Protein AF-A0ABD7CLE0-F1 (afdb_monomer_lite)

Sequence (128 aa):
MKNIELIELYDKIIYTAIETILAYSIIIALIHPISLELAIILILPMLYLGIKKIGNLKSKSTIIKILSVIYGIVSGYILIVCIISGFLENATINVAYKNISINSLLILSFLLLSIFVYKRNQYEKIDL

Structure (mmCIF, N/CA/C/O backbone):
data_AF-A0ABD7CLE0-F1
#
_entry.id   AF-A0ABD7CLE0-F1
#
loop_
_atom_site.group_PDB
_atom_site.id
_atom_site.type_symbol
_atom_site.label_atom_id
_atom_site.label_alt_id
_atom_site.label_comp_id
_atom_site.label_asym_id
_atom_site.label_entity_id
_atom_site.label_seq_id
_atom_site.pdbx_PDB_ins_code
_atom_site.Cartn_x
_atom_site.Cartn_y
_atom_site.Cartn_z
_atom_site.occupancy
_atom_site.B_iso_or_equiv
_atom_site.auth_seq_id
_atom_site.auth_comp_id
_atom_site.auth_asym_id
_atom_site.auth_atom_id
_atom_site.pdbx_PDB_model_num
ATOM 1 N N . MET A 1 1 ? -23.185 12.968 14.400 1.00 57.09 1 MET A N 1
ATOM 2 C CA . MET A 1 1 ? -23.501 12.572 13.006 1.00 57.09 1 MET A CA 1
ATOM 3 C C . MET A 1 1 ? -22.323 12.773 12.055 1.00 57.09 1 MET A C 1
ATOM 5 O O . MET A 1 1 ? -21.889 11.787 11.488 1.00 57.09 1 MET A O 1
ATOM 9 N N . LYS A 1 2 ? -21.716 13.968 11.957 1.00 65.25 2 LYS A N 1
ATOM 10 C CA . LYS A 1 2 ? -20.618 14.253 11.001 1.00 65.25 2 LYS A CA 1
ATOM 11 C C . LYS A 1 2 ? -19.366 13.348 11.106 1.00 65.25 2 LYS A C 1
ATOM 13 O O . LYS A 1 2 ? -18.763 13.041 10.086 1.00 65.25 2 LYS A O 1
ATOM 18 N N . ASN A 1 3 ? -18.982 12.907 12.312 1.00 72.19 3 ASN A N 1
ATOM 19 C CA . ASN A 1 3 ? -17.814 12.026 12.509 1.00 72.19 3 ASN A CA 1
ATOM 20 C C . ASN A 1 3 ? -18.036 10.597 11.991 1.00 72.19 3 ASN A C 1
ATOM 22 O O . ASN A 1 3 ? -17.111 10.001 11.450 1.00 72.19 3 ASN A O 1
ATOM 26 N N . ILE A 1 4 ? -19.258 10.070 12.108 1.00 78.38 4 ILE A N 1
ATOM 27 C CA . ILE A 1 4 ? -19.589 8.699 11.692 1.00 78.38 4 ILE A CA 1
ATOM 28 C C . ILE A 1 4 ? -19.518 8.590 10.164 1.00 78.38 4 ILE A C 1
ATOM 30 O O . ILE A 1 4 ? -18.829 7.718 9.645 1.00 78.38 4 ILE A O 1
ATOM 34 N N . GLU A 1 5 ? -20.114 9.549 9.450 1.00 84.62 5 GLU A N 1
ATOM 35 C CA . GLU A 1 5 ? -20.054 9.632 7.982 1.00 84.62 5 GLU A CA 1
ATOM 36 C C . GLU A 1 5 ? -18.606 9.743 7.462 1.00 84.62 5 GLU A C 1
ATOM 38 O O . GLU A 1 5 ? -18.250 9.157 6.440 1.00 84.62 5 GLU A O 1
ATOM 43 N N . LEU A 1 6 ? -17.737 10.463 8.184 1.00 86.50 6 LEU A N 1
ATOM 44 C CA . LEU A 1 6 ? -16.310 10.574 7.862 1.00 86.50 6 LEU A CA 1
ATOM 45 C C . LEU A 1 6 ? -15.556 9.257 8.079 1.00 86.50 6 LEU A C 1
ATOM 47 O O . LEU A 1 6 ? -14.720 8.893 7.252 1.00 86.50 6 LEU A O 1
ATOM 51 N N . ILE A 1 7 ? -15.839 8.540 9.169 1.00 87.38 7 ILE A N 1
ATOM 52 C CA . ILE A 1 7 ? -15.229 7.233 9.449 1.00 87.38 7 ILE A CA 1
ATOM 53 C C . ILE A 1 7 ? -15.633 6.221 8.374 1.00 87.38 7 ILE A C 1
ATOM 55 O O . ILE A 1 7 ? -14.762 5.524 7.854 1.00 87.38 7 ILE A O 1
ATOM 59 N N . GLU A 1 8 ? -16.911 6.181 7.998 1.00 90.00 8 GLU A N 1
ATOM 60 C CA . GLU A 1 8 ? -17.415 5.312 6.928 1.00 90.00 8 GLU A CA 1
ATOM 61 C C . GLU A 1 8 ? -16.772 5.635 5.577 1.00 90.00 8 GLU A C 1
ATOM 63 O O . GLU A 1 8 ? -16.342 4.729 4.857 1.00 90.00 8 GLU A O 1
ATOM 68 N N . LEU A 1 9 ? -16.635 6.924 5.248 1.00 93.06 9 LEU A N 1
ATOM 69 C CA . LEU A 1 9 ? -15.945 7.359 4.036 1.00 93.06 9 LEU A CA 1
ATOM 70 C C . LEU A 1 9 ? -14.480 6.904 4.029 1.00 93.06 9 LEU A C 1
ATOM 72 O O . LEU A 1 9 ? -14.001 6.383 3.020 1.00 93.06 9 LEU A O 1
ATOM 76 N N . TYR A 1 10 ? -13.759 7.086 5.137 1.00 93.50 10 TYR A N 1
ATOM 77 C CA . TYR A 1 10 ? -12.362 6.666 5.233 1.00 93.50 10 TYR A CA 1
ATOM 78 C C . TYR A 1 10 ? -12.216 5.153 5.151 1.00 93.50 10 TYR A C 1
ATOM 80 O O . TYR A 1 10 ? -11.342 4.678 4.430 1.00 93.50 10 TYR A O 1
ATOM 88 N N . ASP A 1 11 ? -13.079 4.402 5.832 1.00 92.81 11 ASP A N 1
ATOM 89 C CA . ASP A 1 11 ? -13.107 2.948 5.732 1.00 92.81 11 ASP A CA 1
ATOM 90 C C . ASP A 1 11 ? -13.339 2.525 4.274 1.00 92.81 11 ASP A C 1
ATOM 92 O O . ASP A 1 11 ? -12.573 1.715 3.756 1.00 92.81 11 ASP A O 1
ATOM 96 N N . LYS A 1 12 ? -14.300 3.130 3.563 1.00 95.69 12 LYS A N 1
ATOM 97 C CA . LYS A 1 12 ? -14.554 2.835 2.144 1.00 95.69 12 LYS A CA 1
ATOM 98 C C . LYS A 1 12 ? -13.325 3.081 1.264 1.00 95.69 12 LYS A C 1
ATOM 100 O O . LYS A 1 12 ? -12.995 2.233 0.435 1.00 95.69 12 LYS A O 1
ATOM 105 N N . ILE A 1 13 ? -12.630 4.204 1.455 1.00 96.38 13 ILE A N 1
ATOM 106 C CA . ILE A 1 13 ? -11.396 4.519 0.715 1.00 96.38 13 ILE A CA 1
ATOM 107 C C . ILE A 1 13 ? -10.305 3.486 1.021 1.00 96.38 13 ILE A C 1
ATOM 109 O O . ILE A 1 13 ? -9.665 2.982 0.099 1.00 96.38 13 ILE A O 1
ATOM 113 N N . ILE A 1 14 ? -10.116 3.143 2.298 1.00 96.25 14 ILE A N 1
ATOM 114 C CA . ILE A 1 14 ? -9.123 2.156 2.733 1.00 96.25 14 ILE A CA 1
ATOM 115 C C . ILE A 1 14 ? -9.424 0.790 2.112 1.00 96.25 14 ILE A C 1
ATOM 117 O O . ILE A 1 14 ? -8.540 0.213 1.488 1.00 96.25 14 ILE A O 1
ATOM 121 N N . TYR A 1 15 ? -10.655 0.285 2.227 1.00 96.06 15 TYR A N 1
ATOM 122 C CA . TYR A 1 15 ? -11.031 -1.017 1.668 1.00 96.06 15 TYR A CA 1
ATOM 123 C C . TYR A 1 15 ? -10.862 -1.059 0.148 1.00 96.06 15 TYR A C 1
ATOM 125 O O . TYR A 1 15 ? -10.263 -2.002 -0.358 1.00 96.06 15 TYR A O 1
ATOM 133 N N . THR A 1 16 ? -11.270 -0.002 -0.561 1.00 96.62 16 THR A N 1
ATOM 134 C CA . THR A 1 16 ? -11.084 0.093 -2.020 1.00 96.62 16 THR A CA 1
ATOM 135 C C . THR A 1 16 ? -9.599 0.044 -2.401 1.00 96.62 16 THR A C 1
ATOM 137 O O . THR A 1 16 ? -9.213 -0.639 -3.351 1.00 96.62 16 THR A O 1
ATOM 140 N N . ALA A 1 17 ? -8.736 0.736 -1.649 1.00 96.62 17 ALA A N 1
ATOM 141 C CA . ALA A 1 17 ? -7.293 0.706 -1.876 1.00 96.62 17 ALA A CA 1
ATOM 142 C C . ALA A 1 17 ? -6.694 -0.684 -1.593 1.00 96.62 17 ALA A C 1
ATOM 144 O O . ALA A 1 17 ? -5.864 -1.156 -2.369 1.00 96.62 17 ALA A O 1
ATOM 145 N N . ILE A 1 18 ? -7.137 -1.366 -0.528 1.00 96.31 18 ILE A N 1
ATOM 146 C CA . ILE A 1 18 ? -6.730 -2.750 -0.233 1.00 96.31 18 ILE A CA 1
ATOM 147 C C . ILE A 1 18 ? -7.132 -3.674 -1.386 1.00 96.31 18 ILE A C 1
ATOM 149 O O . ILE A 1 18 ? -6.280 -4.383 -1.909 1.00 96.31 18 ILE A O 1
ATOM 153 N N . GLU A 1 19 ? -8.393 -3.643 -1.817 1.00 94.88 19 GLU A N 1
ATOM 154 C CA . GLU A 1 19 ? -8.892 -4.471 -2.923 1.00 94.88 19 GLU A CA 1
ATOM 155 C C . GLU A 1 19 ? -8.115 -4.230 -4.218 1.00 94.88 19 GLU A C 1
ATOM 157 O O . GLU A 1 19 ? -7.730 -5.185 -4.891 1.00 94.88 19 GLU A O 1
ATOM 162 N N . THR A 1 20 ? -7.806 -2.968 -4.526 1.00 94.50 20 THR A N 1
ATOM 163 C CA . THR A 1 20 ? -7.001 -2.601 -5.699 1.00 94.50 20 THR A CA 1
ATOM 164 C C . THR A 1 20 ? -5.599 -3.212 -5.625 1.00 94.50 20 THR A C 1
ATOM 166 O O . THR A 1 20 ? -5.134 -3.793 -6.606 1.00 94.50 20 THR A O 1
ATOM 169 N N . ILE A 1 21 ? -4.935 -3.147 -4.463 1.00 94.69 21 ILE A N 1
ATOM 170 C CA . ILE A 1 21 ? -3.607 -3.755 -4.261 1.00 94.69 21 ILE A CA 1
ATOM 171 C C . ILE A 1 21 ? -3.674 -5.277 -4.398 1.00 94.69 21 ILE A C 1
ATOM 173 O O . ILE A 1 21 ? -2.801 -5.872 -5.031 1.00 94.69 21 ILE A O 1
ATOM 177 N N . LEU A 1 22 ? -4.698 -5.918 -3.831 1.00 92.44 22 LEU A N 1
ATOM 178 C CA . LEU A 1 22 ? -4.868 -7.368 -3.919 1.00 92.44 22 LEU A CA 1
ATOM 179 C C . LEU A 1 22 ? -5.114 -7.813 -5.362 1.00 92.44 22 LEU A C 1
ATOM 181 O O . LEU A 1 22 ? -4.435 -8.722 -5.833 1.00 92.44 22 LEU A O 1
ATOM 185 N N . ALA A 1 23 ? -6.015 -7.142 -6.081 1.00 91.00 23 ALA A N 1
ATOM 186 C CA . ALA A 1 23 ? -6.283 -7.427 -7.487 1.00 91.00 23 ALA A CA 1
ATOM 187 C C . ALA A 1 23 ? -5.020 -7.256 -8.342 1.00 91.00 23 ALA A C 1
ATOM 189 O O . ALA A 1 23 ? -4.673 -8.149 -9.113 1.00 91.00 23 ALA A O 1
ATOM 190 N N . TYR A 1 24 ? -4.288 -6.155 -8.147 1.00 89.12 24 TYR A N 1
ATOM 191 C CA . TYR A 1 24 ? -3.020 -5.910 -8.832 1.00 89.12 24 TYR A CA 1
ATOM 192 C C . TYR A 1 24 ? -1.994 -7.014 -8.547 1.00 89.12 24 TYR A C 1
ATOM 194 O O . TYR A 1 24 ? -1.359 -7.535 -9.463 1.00 89.12 24 TYR A O 1
ATOM 202 N N . SER A 1 25 ? -1.874 -7.422 -7.281 1.00 85.69 25 SER A N 1
ATOM 203 C CA . SER A 1 25 ? -0.921 -8.451 -6.860 1.00 85.69 25 SER A CA 1
ATOM 204 C C . SER A 1 25 ? -1.251 -9.822 -7.449 1.00 85.69 25 SER A C 1
ATOM 206 O O . SER A 1 25 ? -0.348 -10.535 -7.880 1.00 85.69 25 SER A O 1
ATOM 208 N N . ILE A 1 26 ? -2.538 -10.181 -7.510 1.00 85.94 26 ILE A N 1
ATOM 209 C CA . ILE A 1 26 ? -3.006 -11.425 -8.134 1.00 85.94 26 ILE A CA 1
ATOM 210 C C . ILE A 1 26 ? -2.689 -11.418 -9.630 1.00 85.94 26 ILE A C 1
ATOM 212 O O . ILE A 1 26 ? -2.151 -12.398 -10.135 1.00 85.94 26 ILE A O 1
ATOM 216 N N . ILE A 1 27 ? -2.967 -10.314 -10.333 1.00 86.50 27 ILE A N 1
ATOM 217 C CA . ILE A 1 27 ? -2.676 -10.193 -11.769 1.00 86.50 27 ILE A CA 1
ATOM 218 C C . ILE A 1 27 ? -1.181 -10.403 -12.033 1.00 86.50 27 ILE A C 1
ATOM 220 O O . ILE A 1 27 ? -0.826 -11.164 -12.928 1.00 86.50 27 ILE A O 1
ATOM 224 N N . ILE A 1 28 ? -0.301 -9.796 -11.233 1.00 81.88 28 ILE A N 1
ATOM 225 C CA . ILE A 1 28 ? 1.147 -9.992 -11.385 1.00 81.88 28 ILE A CA 1
ATOM 226 C C . ILE A 1 28 ? 1.561 -11.429 -11.057 1.00 81.88 28 ILE A C 1
ATOM 228 O O . ILE A 1 28 ? 2.339 -12.010 -11.810 1.00 81.88 28 ILE A O 1
ATOM 232 N N . ALA A 1 29 ? 1.028 -12.022 -9.985 1.00 81.88 29 ALA A N 1
ATOM 233 C CA . ALA A 1 29 ? 1.343 -13.398 -9.590 1.00 81.88 29 ALA A CA 1
ATOM 234 C C . ALA A 1 29 ? 0.923 -14.439 -10.644 1.00 81.88 29 ALA A C 1
ATOM 236 O O . ALA A 1 29 ? 1.493 -15.526 -10.701 1.00 81.88 29 ALA A O 1
ATOM 237 N N . LEU A 1 30 ? -0.078 -14.125 -11.474 1.00 82.00 30 LEU A N 1
ATOM 238 C CA . LEU A 1 30 ? -0.497 -14.976 -12.592 1.00 82.00 30 LEU A CA 1
ATOM 239 C C . LEU A 1 30 ? 0.472 -14.916 -13.781 1.00 82.00 30 LEU A C 1
ATOM 241 O O . LEU A 1 30 ? 0.516 -15.853 -14.574 1.00 82.00 30 LEU A O 1
ATOM 245 N N . ILE A 1 31 ? 1.224 -13.823 -13.923 1.00 79.69 31 ILE A N 1
ATOM 246 C CA . ILE A 1 31 ? 2.131 -13.585 -15.056 1.00 79.69 31 ILE A CA 1
ATOM 247 C C . ILE A 1 31 ? 3.575 -13.958 -14.686 1.00 79.69 31 ILE A C 1
ATOM 249 O O . ILE A 1 31 ? 4.340 -14.419 -15.533 1.00 79.69 31 ILE A O 1
ATOM 253 N N . HIS A 1 32 ? 3.949 -13.788 -13.418 1.00 73.19 32 HIS A N 1
ATOM 254 C CA . HIS A 1 32 ? 5.304 -13.984 -12.917 1.00 73.19 32 HIS A CA 1
ATOM 255 C C . HIS A 1 32 ? 5.311 -14.803 -11.617 1.00 73.19 32 HIS A C 1
ATOM 257 O O . HIS A 1 32 ? 4.376 -14.696 -10.823 1.00 73.19 32 HIS A O 1
ATOM 263 N N . PRO A 1 33 ? 6.368 -15.597 -11.354 1.00 73.81 33 PRO A N 1
ATOM 264 C CA . PRO A 1 33 ? 6.516 -16.288 -10.076 1.00 73.81 33 PRO A CA 1
ATOM 265 C C . PRO A 1 33 ? 6.496 -15.287 -8.914 1.00 73.81 33 PRO A C 1
ATOM 267 O O . PRO A 1 33 ? 7.009 -14.173 -9.035 1.00 73.81 33 PRO A O 1
ATOM 270 N N . ILE A 1 34 ? 5.910 -15.693 -7.783 1.00 73.75 34 ILE A N 1
ATOM 271 C CA . ILE A 1 34 ? 5.788 -14.833 -6.601 1.00 73.75 34 ILE A CA 1
ATOM 272 C C . ILE A 1 34 ? 7.186 -14.449 -6.113 1.00 73.75 34 ILE A C 1
ATOM 274 O O . ILE A 1 34 ? 7.920 -15.279 -5.574 1.00 73.75 34 ILE A O 1
ATOM 278 N N . SER A 1 35 ? 7.534 -13.176 -6.292 1.00 81.56 35 SER A N 1
ATOM 279 C CA . SER A 1 35 ? 8.741 -12.586 -5.730 1.00 81.56 35 SER A CA 1
ATOM 280 C C . SER A 1 35 ? 8.509 -12.146 -4.282 1.00 81.56 35 SER A C 1
ATOM 282 O O . SER A 1 35 ? 7.369 -12.006 -3.820 1.00 81.56 35 SER A O 1
ATOM 284 N N . LEU A 1 36 ? 9.598 -11.912 -3.548 1.00 76.38 36 LEU A N 1
ATOM 285 C CA . LEU A 1 36 ? 9.531 -11.422 -2.171 1.00 76.38 36 LEU A CA 1
ATOM 286 C C . LEU A 1 36 ? 8.815 -10.063 -2.098 1.00 76.38 36 LEU A C 1
ATOM 288 O O . LEU A 1 36 ? 8.015 -9.828 -1.195 1.00 76.38 36 LEU A O 1
ATOM 292 N N . GLU A 1 37 ? 9.055 -9.190 -3.074 1.00 80.69 37 GLU A N 1
ATOM 293 C CA . GLU A 1 37 ? 8.428 -7.873 -3.185 1.00 80.69 37 GLU A CA 1
ATOM 294 C C . GLU A 1 37 ? 6.912 -7.998 -3.352 1.00 80.69 37 GLU A C 1
ATOM 296 O O . GLU A 1 37 ? 6.155 -7.307 -2.669 1.00 80.69 37 GLU A O 1
ATOM 301 N N . LEU A 1 38 ? 6.459 -8.923 -4.203 1.00 80.38 38 LEU A N 1
ATOM 302 C CA . LEU A 1 38 ? 5.038 -9.180 -4.420 1.00 80.38 38 LEU A CA 1
ATOM 303 C C . LEU A 1 38 ? 4.363 -9.734 -3.157 1.00 80.38 38 LEU A C 1
ATOM 305 O O . LEU A 1 38 ? 3.257 -9.319 -2.809 1.00 80.38 38 LEU A O 1
ATOM 309 N N . ALA A 1 39 ? 5.046 -10.622 -2.429 1.00 81.62 39 ALA A N 1
ATOM 310 C CA . ALA A 1 39 ? 4.559 -11.133 -1.151 1.00 81.62 39 ALA A CA 1
ATOM 311 C C . ALA A 1 39 ? 4.428 -10.013 -0.102 1.00 81.62 39 ALA A C 1
ATOM 313 O O . ALA A 1 39 ? 3.419 -9.937 0.601 1.00 81.62 39 ALA A O 1
ATOM 314 N N . ILE A 1 40 ? 5.407 -9.106 -0.027 1.00 82.19 40 ILE A N 1
ATOM 315 C CA . ILE A 1 40 ? 5.371 -7.940 0.868 1.00 82.19 40 ILE A CA 1
ATOM 316 C C . ILE A 1 40 ? 4.192 -7.025 0.511 1.00 82.19 40 ILE A C 1
ATOM 318 O O . ILE A 1 40 ? 3.429 -6.648 1.404 1.00 82.19 40 ILE A O 1
ATOM 322 N N . ILE A 1 41 ? 3.998 -6.724 -0.778 1.00 85.81 41 ILE A N 1
ATOM 323 C CA . ILE A 1 41 ? 2.879 -5.911 -1.281 1.00 85.81 41 ILE A CA 1
ATOM 324 C C . ILE A 1 41 ? 1.523 -6.524 -0.896 1.00 85.81 41 ILE A C 1
ATOM 326 O O . ILE A 1 41 ? 0.607 -5.786 -0.537 1.00 85.81 41 ILE A O 1
ATOM 330 N N . LEU A 1 42 ? 1.403 -7.855 -0.907 1.00 86.81 42 LEU A N 1
ATOM 331 C CA . LEU A 1 42 ? 0.174 -8.571 -0.554 1.00 86.81 42 LEU A CA 1
ATOM 332 C C . LEU A 1 42 ? -0.098 -8.600 0.963 1.00 86.81 42 LEU A C 1
ATOM 334 O O . LEU A 1 42 ? -1.238 -8.435 1.402 1.00 86.81 42 LEU A O 1
ATOM 338 N N . ILE A 1 43 ? 0.935 -8.825 1.779 1.00 88.81 43 ILE A N 1
ATOM 339 C CA . ILE A 1 43 ? 0.799 -9.019 3.234 1.00 88.81 43 ILE A CA 1
ATOM 340 C C . ILE A 1 43 ? 0.506 -7.697 3.952 1.00 88.81 43 ILE A C 1
ATOM 342 O O . ILE A 1 43 ? -0.289 -7.650 4.894 1.00 88.81 43 ILE A O 1
ATOM 346 N N . LEU A 1 44 ? 1.126 -6.607 3.508 1.00 91.81 44 LEU A N 1
ATOM 347 C CA . LEU A 1 44 ? 1.034 -5.288 4.138 1.00 91.81 44 LEU A CA 1
ATOM 348 C C . LEU A 1 44 ? -0.409 -4.768 4.310 1.00 91.81 44 LEU A C 1
ATOM 350 O O . LEU A 1 44 ? -0.754 -4.339 5.416 1.00 91.81 44 LEU A O 1
ATOM 354 N N . PRO A 1 45 ? -1.281 -4.807 3.287 1.00 91.81 45 PRO A N 1
ATOM 355 C CA . PRO A 1 45 ? -2.701 -4.467 3.417 1.00 91.81 45 PRO A CA 1
ATOM 356 C C . PRO A 1 45 ? -3.462 -5.386 4.386 1.00 91.81 45 PRO A C 1
ATOM 358 O O . PRO A 1 45 ? -4.317 -4.927 5.146 1.00 91.81 45 PRO A O 1
ATOM 361 N N . MET A 1 46 ? -3.123 -6.680 4.412 1.00 91.12 46 MET A N 1
ATOM 362 C CA . MET A 1 46 ? -3.775 -7.665 5.282 1.00 91.12 46 MET A CA 1
ATOM 363 C C . MET A 1 46 ? -3.463 -7.436 6.763 1.00 91.12 46 MET A C 1
ATOM 365 O O . MET A 1 46 ? -4.330 -7.653 7.614 1.00 91.12 46 MET A O 1
ATOM 369 N N . LEU A 1 47 ? -2.266 -6.932 7.085 1.00 91.81 47 LEU A N 1
ATOM 370 C CA . LEU A 1 47 ? -1.910 -6.561 8.457 1.00 91.81 47 LEU A CA 1
ATOM 371 C C . LEU A 1 47 ? -2.882 -5.527 9.029 1.00 91.81 47 LEU A C 1
ATOM 373 O O . LEU A 1 47 ? -3.320 -5.681 10.169 1.00 91.81 47 LEU A O 1
ATOM 377 N N . TYR A 1 48 ? -3.283 -4.520 8.245 1.00 91.56 48 TYR A N 1
ATOM 378 C CA . TYR A 1 48 ? -4.262 -3.528 8.695 1.00 91.56 48 TYR A CA 1
ATOM 379 C C . TYR A 1 48 ? -5.606 -4.177 9.049 1.00 91.56 48 TYR A C 1
ATOM 381 O O . TYR A 1 48 ? -6.162 -3.901 10.116 1.00 91.56 48 TYR A O 1
ATOM 389 N N . LEU A 1 49 ? -6.102 -5.084 8.200 1.00 90.69 49 LEU A N 1
ATOM 390 C CA . LEU A 1 49 ? -7.349 -5.815 8.451 1.00 90.69 49 LEU A CA 1
ATOM 391 C C . LEU A 1 49 ? -7.266 -6.672 9.718 1.00 90.69 49 LEU A C 1
ATOM 393 O O . LEU A 1 49 ? -8.217 -6.706 10.502 1.00 90.69 49 LEU A O 1
ATOM 397 N N . GLY A 1 50 ? -6.125 -7.331 9.937 1.00 88.50 50 GLY A N 1
ATOM 398 C CA . GLY A 1 50 ? -5.850 -8.087 11.156 1.00 88.50 50 GLY A CA 1
ATOM 399 C C . GLY A 1 50 ? -5.869 -7.191 12.392 1.00 88.50 50 GLY A C 1
ATOM 400 O O . GLY A 1 50 ? -6.617 -7.449 13.332 1.00 88.50 50 GLY A O 1
ATOM 401 N N . ILE A 1 51 ? -5.122 -6.085 12.366 1.00 87.94 51 ILE A N 1
ATOM 402 C CA . ILE A 1 51 ? -5.033 -5.133 13.482 1.00 87.94 51 ILE A CA 1
ATOM 403 C C . ILE A 1 51 ? -6.396 -4.508 13.799 1.00 87.94 51 ILE A C 1
ATOM 405 O O . ILE A 1 51 ? -6.725 -4.331 14.972 1.00 87.94 51 ILE A O 1
ATOM 409 N N . LYS A 1 52 ? -7.222 -4.205 12.786 1.00 84.06 52 LYS A N 1
ATOM 410 C CA . LYS A 1 52 ? -8.565 -3.636 12.989 1.00 84.06 52 LYS A CA 1
ATOM 411 C C . LYS A 1 52 ? -9.456 -4.561 13.825 1.00 84.06 52 LYS A C 1
ATOM 413 O O . LYS A 1 52 ? -10.193 -4.048 14.667 1.00 84.06 52 LYS A O 1
ATOM 418 N N . LYS A 1 53 ? -9.336 -5.884 13.648 1.00 83.31 53 LYS A N 1
ATOM 419 C CA . LYS A 1 53 ? -10.089 -6.909 14.397 1.00 83.31 53 LYS A CA 1
ATOM 420 C C . LYS A 1 53 ? -9.598 -7.112 15.831 1.00 83.31 53 LYS A C 1
ATOM 422 O O . LYS A 1 53 ? -10.357 -7.602 16.662 1.00 83.31 53 LYS A O 1
ATOM 427 N N . ILE A 1 54 ? -8.353 -6.748 16.134 1.00 80.69 54 ILE A N 1
ATOM 428 C CA . ILE A 1 54 ? -7.825 -6.842 17.497 1.00 80.69 54 ILE A CA 1
ATOM 429 C C . ILE A 1 54 ? -8.526 -5.786 18.367 1.00 80.69 54 ILE A C 1
ATOM 431 O O . ILE A 1 54 ? -8.699 -4.635 17.949 1.00 80.69 54 ILE A O 1
ATOM 435 N N . GLY A 1 55 ? -8.958 -6.201 19.564 1.00 67.19 55 GLY A N 1
ATOM 436 C CA . GLY A 1 55 ? -9.649 -5.364 20.547 1.00 67.19 55 GLY A CA 1
ATOM 437 C C . GLY A 1 55 ? -8.812 -4.189 21.070 1.00 67.19 55 GLY A C 1
ATOM 438 O O . GLY A 1 55 ? -7.774 -3.831 20.512 1.00 67.19 55 GLY A O 1
ATOM 439 N N . ASN A 1 56 ? -9.281 -3.551 22.144 1.00 66.31 56 ASN A N 1
ATOM 440 C CA . ASN A 1 56 ? -8.753 -2.268 22.610 1.00 66.31 56 ASN A CA 1
ATOM 441 C C . ASN A 1 56 ? -7.378 -2.404 23.296 1.00 66.31 56 ASN A C 1
ATOM 443 O O . ASN A 1 56 ? -7.259 -2.439 24.517 1.00 66.31 56 ASN A O 1
ATOM 447 N N . LEU A 1 57 ? -6.321 -2.508 22.491 1.00 65.31 57 LEU A N 1
ATOM 448 C CA . LEU A 1 57 ? -4.941 -2.425 22.947 1.00 65.31 57 LEU A CA 1
ATOM 449 C C . LEU A 1 57 ? -4.442 -0.992 22.780 1.00 65.31 57 LEU A C 1
ATOM 451 O O . LEU A 1 57 ? -4.482 -0.434 21.685 1.00 65.31 57 LEU A O 1
ATOM 455 N N . LYS A 1 58 ? -3.843 -0.427 23.831 1.00 71.38 58 LYS A N 1
ATOM 456 C CA . LYS A 1 58 ? -3.138 0.865 23.756 1.00 71.38 58 LYS A CA 1
ATOM 457 C C . LYS A 1 58 ? -2.070 0.878 22.644 1.00 71.38 58 LYS A C 1
ATOM 459 O O . LYS A 1 58 ? -1.812 1.917 22.043 1.00 71.38 58 LYS A O 1
ATOM 464 N N . SER A 1 59 ? -1.500 -0.288 22.322 1.00 76.62 59 SER A N 1
ATOM 465 C CA . SER A 1 59 ? -0.546 -0.488 21.225 1.00 76.62 59 SER A CA 1
ATOM 466 C C . SER A 1 59 ? -1.175 -0.479 19.827 1.00 76.62 59 SER A C 1
ATOM 468 O O . SER A 1 59 ? -0.476 -0.134 18.876 1.00 76.62 59 SER A O 1
ATOM 470 N N . LYS A 1 60 ? -2.478 -0.770 19.675 1.00 84.69 60 LYS A N 1
ATOM 471 C CA . LYS A 1 60 ? -3.178 -0.821 18.377 1.00 84.69 60 LYS A CA 1
ATOM 472 C C . LYS A 1 60 ? -2.993 0.474 17.599 1.00 84.69 60 LYS A C 1
ATOM 474 O O . LYS A 1 60 ? -2.555 0.451 16.453 1.00 84.69 60 LYS A O 1
ATOM 479 N N . SER A 1 61 ? -3.245 1.613 18.243 1.00 84.88 61 SER A N 1
ATOM 480 C CA . SER A 1 61 ? -3.095 2.905 17.573 1.00 84.88 61 SER A CA 1
ATOM 481 C C . SER A 1 61 ? -1.653 3.185 17.152 1.00 84.88 61 SER A C 1
ATOM 483 O O . SER A 1 61 ? -1.443 3.784 16.099 1.00 84.88 61 SER A O 1
ATOM 485 N N . THR A 1 62 ? -0.666 2.810 17.965 1.00 88.12 62 THR A N 1
ATOM 486 C CA . THR A 1 62 ? 0.745 3.024 17.624 1.00 88.12 62 THR A CA 1
ATOM 487 C C . THR A 1 62 ? 1.135 2.171 16.423 1.00 88.12 62 THR A C 1
ATOM 489 O O . THR A 1 62 ? 1.741 2.684 15.486 1.00 88.12 62 THR A O 1
ATOM 492 N N . ILE A 1 63 ? 0.713 0.905 16.405 1.00 89.75 63 I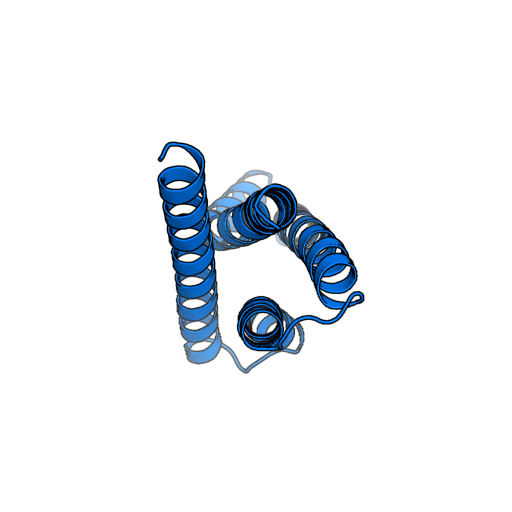LE A N 1
ATOM 493 C CA . ILE A 1 63 ? 0.959 -0.011 15.289 1.00 89.75 63 ILE A CA 1
ATOM 494 C C . ILE A 1 63 ? 0.302 0.522 14.009 1.00 89.75 63 ILE A C 1
ATOM 496 O O . ILE A 1 63 ? 0.959 0.568 12.976 1.00 89.75 63 ILE A O 1
ATOM 500 N N . ILE A 1 64 ? -0.947 1.002 14.070 1.00 91.38 64 IL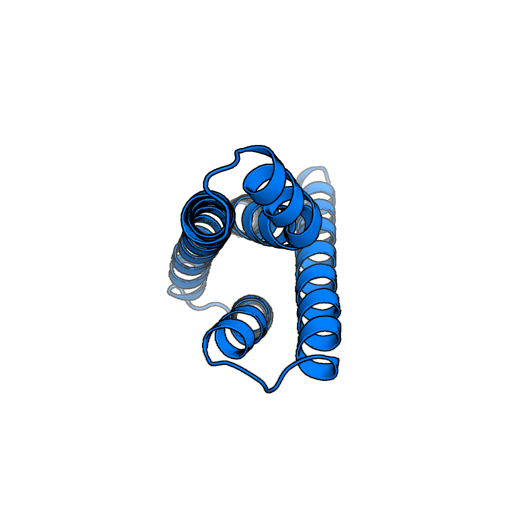E A N 1
ATOM 501 C CA . ILE A 1 64 ? -1.635 1.577 12.902 1.00 91.38 64 ILE A CA 1
ATOM 502 C C . ILE A 1 64 ? -0.893 2.810 12.358 1.00 91.38 64 ILE A C 1
ATOM 504 O O . ILE A 1 64 ? -0.758 2.964 11.144 1.00 91.38 64 ILE A O 1
ATOM 508 N N . LYS A 1 65 ? -0.362 3.673 13.233 1.00 90.94 65 LYS A N 1
ATOM 509 C CA . LYS A 1 65 ? 0.453 4.824 12.812 1.00 90.94 65 LYS A CA 1
ATOM 510 C C . LYS A 1 65 ? 1.741 4.385 12.120 1.00 90.94 65 LYS A C 1
ATOM 512 O O . LYS A 1 65 ? 2.047 4.898 11.048 1.00 90.94 65 LYS A O 1
ATOM 517 N N . ILE A 1 66 ? 2.465 3.423 12.686 1.00 93.44 66 ILE A N 1
ATOM 518 C CA . ILE A 1 66 ? 3.674 2.876 12.055 1.00 93.44 66 ILE A CA 1
ATOM 519 C C . ILE A 1 66 ? 3.325 2.282 10.686 1.00 93.44 66 ILE A C 1
ATOM 521 O O . ILE A 1 66 ? 3.979 2.589 9.694 1.00 93.44 66 ILE A O 1
ATOM 525 N N . LEU A 1 67 ? 2.241 1.512 10.611 1.00 94.75 67 LEU A N 1
ATOM 526 C CA . LEU A 1 67 ? 1.772 0.896 9.376 1.00 94.75 67 LEU A CA 1
ATOM 527 C C . LEU A 1 67 ? 1.437 1.940 8.298 1.00 94.75 67 LEU A C 1
ATOM 529 O O . LEU A 1 67 ? 1.825 1.775 7.145 1.00 94.75 67 LEU A O 1
ATOM 533 N N . SER A 1 68 ? 0.810 3.058 8.679 1.00 95.88 68 SER A N 1
ATOM 534 C CA . SER A 1 68 ? 0.536 4.165 7.754 1.00 95.88 68 SER A CA 1
ATOM 535 C C . SER A 1 68 ? 1.808 4.806 7.186 1.00 95.88 68 SER A C 1
ATOM 537 O O . SER A 1 68 ? 1.851 5.150 6.005 1.00 95.88 68 SER A O 1
ATOM 539 N N . VAL A 1 69 ? 2.872 4.914 7.987 1.00 96.88 69 VAL A N 1
ATOM 540 C CA . VAL A 1 69 ? 4.175 5.408 7.516 1.00 96.88 69 VAL A CA 1
ATOM 541 C C . VAL A 1 69 ? 4.804 4.408 6.549 1.00 96.88 69 VAL A C 1
ATOM 543 O O . VAL A 1 69 ? 5.274 4.809 5.486 1.00 96.88 69 VAL A O 1
ATOM 546 N N . ILE A 1 70 ? 4.748 3.110 6.865 1.00 96.44 70 ILE A N 1
ATOM 547 C CA . ILE A 1 70 ? 5.268 2.054 5.986 1.00 96.44 70 ILE A CA 1
ATOM 548 C C . ILE A 1 70 ? 4.574 2.096 4.620 1.00 96.44 70 ILE A C 1
ATOM 550 O O . ILE A 1 70 ? 5.255 2.032 3.602 1.00 96.44 70 ILE A O 1
ATOM 554 N N . TYR A 1 71 ? 3.253 2.290 4.565 1.00 97.00 71 TYR A N 1
ATOM 555 C CA . TYR A 1 71 ? 2.547 2.437 3.286 1.00 97.00 71 TYR A CA 1
ATOM 556 C C . TYR A 1 71 ? 3.053 3.622 2.452 1.00 97.00 71 TYR A C 1
ATOM 558 O O . TYR A 1 71 ? 3.209 3.494 1.239 1.00 97.00 71 TYR A O 1
ATOM 566 N N . GLY A 1 72 ? 3.369 4.753 3.090 1.00 96.75 72 GLY A N 1
ATOM 567 C CA . GLY A 1 72 ? 3.946 5.913 2.406 1.00 96.75 72 GLY A CA 1
ATOM 568 C C . GLY A 1 72 ? 5.342 5.620 1.850 1.00 96.75 72 GLY A C 1
ATOM 569 O O . GLY A 1 72 ? 5.631 5.950 0.700 1.00 96.75 72 GLY A O 1
ATOM 570 N N . ILE A 1 73 ? 6.177 4.929 2.634 1.00 96.06 73 ILE A N 1
ATOM 571 C CA . ILE A 1 73 ? 7.510 4.481 2.206 1.00 96.06 73 ILE A CA 1
ATOM 572 C C . ILE A 1 73 ? 7.402 3.527 1.014 1.00 96.06 73 ILE A C 1
ATOM 574 O O . ILE A 1 73 ? 8.133 3.694 0.044 1.00 96.06 73 ILE A O 1
ATOM 578 N N . VAL A 1 74 ? 6.476 2.566 1.047 1.00 94.50 74 VAL A N 1
ATOM 579 C CA . VAL A 1 74 ? 6.261 1.608 -0.049 1.00 94.50 74 VAL A CA 1
ATOM 580 C C . VAL A 1 74 ? 5.803 2.321 -1.320 1.00 94.50 74 VAL A C 1
ATOM 582 O O . VAL A 1 74 ? 6.355 2.067 -2.387 1.00 94.50 74 VAL A O 1
ATOM 585 N N . SER A 1 75 ? 4.860 3.262 -1.214 1.00 95.75 75 SER A N 1
ATOM 586 C CA . SER A 1 75 ? 4.422 4.085 -2.350 1.00 95.75 75 SER A CA 1
ATOM 587 C C . SER A 1 75 ? 5.594 4.857 -2.976 1.00 95.75 75 SER A C 1
ATOM 589 O O . SER A 1 75 ? 5.813 4.783 -4.187 1.00 95.75 75 SER A O 1
ATOM 591 N N . GLY A 1 76 ? 6.403 5.532 -2.149 1.00 94.88 76 GLY A N 1
ATOM 592 C CA . GLY A 1 76 ? 7.591 6.258 -2.603 1.00 94.88 76 GLY A CA 1
ATOM 593 C C . GLY A 1 76 ? 8.662 5.345 -3.206 1.00 94.88 76 GLY A C 1
ATOM 594 O O . GLY A 1 76 ? 9.238 5.671 -4.240 1.00 94.88 76 GLY A O 1
ATOM 595 N N . TYR A 1 77 ? 8.891 4.178 -2.605 1.00 93.50 77 TYR A N 1
ATOM 596 C CA . TYR A 1 77 ? 9.828 3.179 -3.110 1.00 93.50 77 TYR A CA 1
ATOM 597 C C . TYR A 1 77 ? 9.425 2.683 -4.503 1.00 93.50 77 TYR A C 1
ATOM 599 O O . TYR A 1 77 ? 10.249 2.718 -5.413 1.00 93.50 77 TYR A O 1
ATOM 607 N N . ILE A 1 78 ? 8.157 2.300 -4.702 1.00 92.00 78 ILE A N 1
ATOM 608 C CA . ILE A 1 78 ? 7.657 1.845 -6.010 1.00 92.00 78 ILE A CA 1
ATOM 609 C C . ILE A 1 78 ? 7.843 2.946 -7.060 1.00 92.00 78 ILE A C 1
ATOM 611 O O . ILE A 1 78 ? 8.311 2.669 -8.164 1.00 92.00 78 ILE A O 1
ATOM 615 N N . LEU A 1 79 ? 7.532 4.200 -6.713 1.00 92.94 79 LEU A N 1
ATOM 616 C CA . LEU A 1 79 ? 7.729 5.340 -7.607 1.00 92.94 79 LEU A CA 1
ATOM 617 C C . LEU A 1 79 ? 9.203 5.498 -8.015 1.00 92.94 79 LEU A C 1
ATOM 619 O O . LEU A 1 79 ? 9.500 5.614 -9.203 1.00 92.94 79 LEU A O 1
ATOM 623 N N . ILE A 1 80 ? 10.125 5.461 -7.050 1.00 92.06 80 ILE A N 1
ATOM 624 C CA . ILE A 1 80 ? 11.569 5.576 -7.299 1.00 92.06 80 ILE A CA 1
ATOM 625 C C . ILE A 1 80 ? 12.061 4.423 -8.179 1.00 92.06 80 ILE A C 1
ATOM 627 O O . ILE A 1 80 ? 12.784 4.661 -9.145 1.00 92.06 80 ILE A O 1
ATOM 631 N N . VAL A 1 81 ? 11.637 3.188 -7.901 1.00 89.81 81 VAL A N 1
ATOM 632 C CA . VAL A 1 81 ? 11.996 2.016 -8.713 1.00 89.81 81 VAL A CA 1
ATOM 633 C C . VAL A 1 81 ? 11.479 2.159 -10.144 1.00 89.81 81 VAL A C 1
ATOM 635 O O . VAL A 1 81 ? 12.224 1.881 -11.082 1.00 89.81 81 VAL A O 1
ATOM 638 N N . CYS A 1 82 ? 10.253 2.652 -10.350 1.00 88.44 82 CYS A N 1
ATOM 639 C CA . CYS A 1 82 ? 9.713 2.901 -11.693 1.00 88.44 82 CYS A CA 1
ATOM 640 C C . CYS A 1 82 ? 10.541 3.936 -12.470 1.00 88.44 82 CYS A C 1
ATOM 642 O O . CYS A 1 82 ? 10.755 3.781 -13.671 1.00 88.44 82 CYS A O 1
ATOM 644 N N . ILE A 1 83 ? 11.032 4.971 -11.783 1.00 88.00 83 ILE A N 1
ATOM 645 C CA . ILE A 1 83 ? 11.896 5.993 -12.379 1.00 88.00 83 ILE A CA 1
ATOM 646 C C . ILE A 1 83 ? 13.255 5.386 -12.748 1.00 88.00 83 ILE A C 1
ATOM 648 O O . ILE A 1 83 ? 13.676 5.469 -13.901 1.00 88.00 83 ILE A O 1
ATOM 652 N N . ILE A 1 84 ? 13.926 4.746 -11.787 1.00 88.50 84 ILE A N 1
ATOM 653 C CA . ILE A 1 84 ? 15.282 4.208 -11.959 1.00 88.50 84 ILE A CA 1
ATOM 654 C C . ILE A 1 84 ? 15.309 3.086 -13.002 1.00 88.50 84 ILE A C 1
ATOM 656 O O . ILE A 1 84 ? 16.187 3.090 -13.860 1.00 88.50 84 ILE A O 1
ATOM 660 N N . SER A 1 85 ? 14.343 2.162 -12.977 1.00 83.38 85 SER A N 1
ATOM 661 C CA . SER A 1 85 ? 14.237 1.087 -13.979 1.00 83.38 85 SER A CA 1
ATOM 662 C C . SER A 1 85 ? 14.136 1.641 -15.400 1.00 83.38 85 SER A C 1
ATOM 664 O O . SER A 1 85 ? 14.839 1.167 -16.288 1.00 83.38 85 SER A O 1
ATOM 666 N N . GLY A 1 86 ? 13.362 2.711 -15.610 1.00 76.81 86 GLY A N 1
ATOM 667 C CA . GLY A 1 86 ? 13.272 3.364 -16.917 1.00 76.81 86 GLY A CA 1
ATOM 668 C C . GLY A 1 86 ? 14.590 3.984 -17.393 1.00 76.81 86 GLY A C 1
ATOM 669 O O . GLY A 1 86 ? 14.901 3.937 -18.586 1.00 76.81 86 GLY A O 1
ATOM 670 N N . PHE A 1 87 ? 15.394 4.519 -16.471 1.00 75.56 87 PHE A N 1
ATOM 671 C CA . PHE A 1 87 ? 16.726 5.039 -16.788 1.00 75.56 87 PHE A CA 1
ATOM 672 C C . PHE A 1 87 ? 17.771 3.936 -17.002 1.00 75.56 87 PHE A C 1
ATOM 674 O O . PHE A 1 87 ? 18.663 4.118 -17.825 1.00 75.56 87 PHE A O 1
ATOM 681 N N . LEU A 1 88 ? 17.661 2.798 -16.312 1.00 77.31 88 LEU A N 1
ATOM 682 C CA . LEU A 1 88 ? 18.605 1.682 -16.438 1.00 77.31 88 LEU A CA 1
ATOM 683 C C . LEU A 1 88 ? 18.363 0.825 -17.685 1.00 77.31 88 LEU A C 1
ATOM 685 O O . LEU A 1 88 ? 19.324 0.423 -18.330 1.00 77.31 88 LEU A O 1
ATOM 689 N N . GLU A 1 89 ? 17.105 0.544 -18.033 1.00 66.88 89 GLU A N 1
ATOM 690 C CA . GLU A 1 89 ? 16.789 -0.364 -19.143 1.00 66.88 89 GLU A CA 1
ATOM 691 C C . GLU A 1 89 ? 16.995 0.285 -20.515 1.00 66.88 89 GLU A C 1
ATOM 693 O O . GLU A 1 89 ? 17.411 -0.396 -21.445 1.00 66.88 89 GLU A O 1
ATOM 698 N N . ASN A 1 90 ? 16.709 1.587 -20.657 1.00 65.19 90 ASN A N 1
ATOM 699 C CA . ASN A 1 90 ? 16.729 2.268 -21.960 1.00 65.19 90 ASN A CA 1
ATOM 700 C C . ASN A 1 90 ? 17.163 3.747 -21.906 1.00 65.19 90 ASN A C 1
ATOM 702 O O . ASN A 1 90 ? 17.025 4.444 -22.910 1.00 65.19 90 ASN A O 1
ATOM 706 N N . ALA A 1 91 ? 17.631 4.258 -20.758 1.00 66.25 91 ALA A N 1
ATOM 707 C CA . ALA A 1 91 ? 18.072 5.650 -20.565 1.00 66.25 91 ALA A CA 1
ATOM 708 C C . ALA A 1 91 ? 17.075 6.736 -21.026 1.00 66.25 91 ALA A C 1
ATOM 710 O O . ALA A 1 91 ? 17.471 7.862 -21.328 1.00 66.25 91 ALA A O 1
ATOM 711 N N . THR A 1 92 ? 15.771 6.433 -21.073 1.00 78.25 92 THR A N 1
ATOM 712 C CA . THR A 1 92 ? 14.756 7.376 -21.560 1.00 78.25 92 THR A CA 1
ATOM 713 C C . THR A 1 92 ? 13.659 7.615 -20.540 1.00 78.25 92 THR A C 1
ATOM 715 O O . THR A 1 92 ? 13.083 6.699 -19.951 1.00 78.25 92 THR A O 1
ATOM 718 N N . ILE A 1 93 ? 13.295 8.889 -20.408 1.00 84.25 93 ILE A N 1
ATOM 719 C CA . ILE A 1 93 ? 12.204 9.325 -19.538 1.00 84.25 93 ILE A CA 1
ATOM 720 C C . ILE A 1 93 ? 10.856 8.697 -19.938 1.00 84.25 93 ILE A C 1
ATOM 722 O O . ILE A 1 93 ? 9.998 8.477 -19.091 1.00 84.25 93 ILE A O 1
ATOM 726 N N . ASN A 1 94 ? 10.686 8.330 -21.212 1.00 85.94 94 ASN A N 1
ATOM 727 C CA . ASN A 1 94 ? 9.467 7.699 -21.719 1.00 85.94 94 ASN A CA 1
ATOM 728 C C . ASN A 1 94 ? 9.223 6.310 -21.117 1.00 85.94 94 ASN A C 1
ATOM 730 O O . ASN A 1 94 ? 8.078 5.971 -20.819 1.00 85.94 94 ASN A O 1
ATOM 734 N N . VAL A 1 95 ? 10.276 5.513 -20.903 1.00 84.88 95 VAL A N 1
ATOM 735 C CA . VAL A 1 95 ? 10.135 4.201 -20.253 1.00 84.88 95 VAL A CA 1
ATOM 736 C C . VAL A 1 95 ? 9.803 4.380 -18.775 1.00 84.88 95 VAL A C 1
ATOM 738 O O . VAL A 1 95 ? 8.900 3.713 -18.278 1.00 84.88 95 VAL A O 1
ATOM 741 N N . ALA A 1 96 ? 10.422 5.354 -18.101 1.00 86.06 96 ALA A N 1
ATOM 742 C CA . ALA A 1 96 ? 10.052 5.710 -16.731 1.00 86.06 96 ALA A CA 1
ATOM 743 C C . ALA A 1 96 ? 8.570 6.122 -16.632 1.00 86.06 96 ALA A C 1
ATOM 745 O O . ALA A 1 96 ? 7.845 5.606 -15.783 1.00 86.06 96 ALA A O 1
ATOM 746 N N . TYR A 1 97 ? 8.077 6.975 -17.540 1.00 88.31 97 TYR A N 1
ATOM 747 C CA . TYR A 1 97 ? 6.658 7.349 -17.585 1.00 88.31 97 TYR A CA 1
ATOM 748 C C . TYR A 1 97 ? 5.738 6.152 -17.822 1.00 88.31 97 TYR A C 1
ATOM 750 O O . TYR A 1 97 ? 4.701 6.042 -17.166 1.00 88.31 97 TYR A O 1
ATOM 758 N N . LYS A 1 98 ? 6.114 5.235 -18.718 1.00 89.62 98 LYS A N 1
ATOM 759 C CA . LYS A 1 98 ? 5.357 4.002 -18.957 1.00 89.62 98 LYS A CA 1
ATOM 760 C C . LYS A 1 98 ? 5.294 3.137 -17.694 1.00 89.62 98 LYS A C 1
ATOM 762 O O . LYS A 1 98 ? 4.206 2.702 -17.321 1.00 89.62 98 LYS A O 1
ATOM 767 N N . ASN A 1 99 ? 6.418 2.948 -17.004 1.00 88.44 99 ASN A N 1
ATOM 768 C CA . ASN A 1 99 ? 6.488 2.162 -15.770 1.00 88.44 99 ASN A CA 1
ATOM 769 C C . ASN A 1 99 ? 5.640 2.789 -14.656 1.00 88.44 99 ASN A C 1
ATOM 771 O O . ASN A 1 99 ? 4.867 2.085 -14.006 1.00 88.44 99 ASN A O 1
ATOM 775 N N . ILE A 1 100 ? 5.713 4.113 -14.488 1.00 90.31 100 ILE A N 1
ATOM 776 C CA . ILE A 1 100 ? 4.864 4.850 -13.542 1.00 90.31 100 ILE A CA 1
ATOM 777 C C . ILE A 1 100 ? 3.3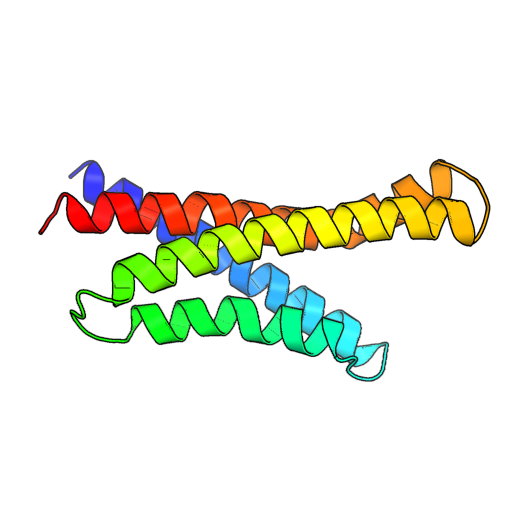90 4.697 -13.915 1.00 90.31 100 ILE A C 1
ATOM 779 O O . ILE A 1 100 ? 2.574 4.444 -13.038 1.00 90.31 100 ILE A O 1
ATOM 783 N N . SER A 1 101 ? 3.033 4.828 -15.195 1.00 90.44 101 SER A N 1
ATOM 784 C CA . SER A 1 101 ? 1.645 4.714 -15.654 1.00 90.44 101 SER A CA 1
ATOM 785 C C . SER A 1 101 ? 1.060 3.334 -15.345 1.00 90.44 101 SER A C 1
ATOM 787 O O . SER A 1 101 ? -0.022 3.257 -14.763 1.00 90.44 101 SER A O 1
ATOM 789 N N . ILE A 1 102 ? 1.805 2.261 -15.627 1.00 89.25 102 ILE A N 1
ATOM 790 C CA . ILE A 1 102 ? 1.389 0.879 -15.340 1.00 89.25 102 ILE A 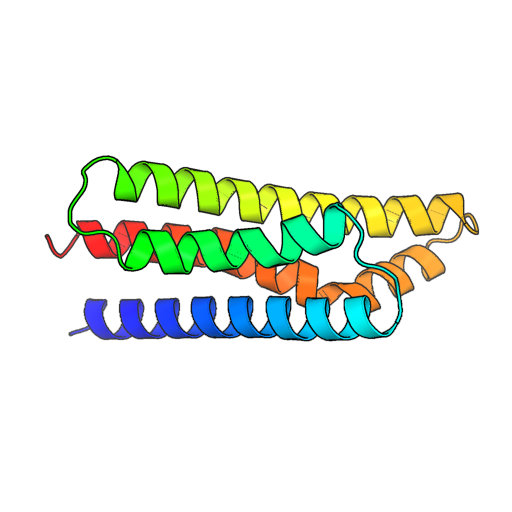CA 1
ATOM 791 C C . ILE A 1 102 ? 1.217 0.654 -13.830 1.00 89.25 102 ILE A C 1
ATOM 793 O O . ILE A 1 102 ? 0.226 0.067 -13.402 1.00 89.25 102 ILE A O 1
ATOM 797 N N . ASN A 1 103 ? 2.141 1.165 -13.012 1.00 90.06 103 ASN A N 1
ATOM 798 C CA . ASN A 1 103 ? 2.125 0.977 -11.557 1.00 90.06 103 ASN A CA 1
ATOM 799 C C . ASN A 1 103 ? 1.331 2.063 -10.804 1.00 90.06 103 ASN A C 1
ATOM 801 O O . ASN A 1 103 ? 1.265 2.037 -9.574 1.00 90.06 103 ASN A O 1
ATOM 805 N N . SER A 1 104 ? 0.721 3.020 -11.509 1.00 91.56 104 SER A N 1
ATOM 806 C CA . SER A 1 104 ? 0.119 4.225 -10.919 1.00 91.56 104 SER A CA 1
ATOM 807 C C . SER A 1 104 ? -0.984 3.904 -9.912 1.00 91.56 104 SER A C 1
ATOM 809 O O . SER A 1 104 ? -1.032 4.508 -8.841 1.00 91.56 104 SER A O 1
ATOM 811 N N . LEU A 1 105 ? -1.821 2.907 -10.211 1.00 92.44 105 LEU A N 1
ATOM 812 C CA . LEU A 1 105 ? -2.873 2.434 -9.312 1.00 92.44 105 LEU A CA 1
ATOM 813 C C . LEU A 1 105 ? -2.300 1.844 -8.022 1.00 92.44 105 LEU A C 1
ATOM 815 O O . LEU A 1 105 ? -2.836 2.104 -6.945 1.00 92.44 105 LEU A O 1
ATOM 819 N N . LEU A 1 106 ? -1.196 1.098 -8.107 1.00 92.88 106 LEU A N 1
ATOM 820 C CA . LEU A 1 106 ? -0.537 0.523 -6.937 1.00 92.88 106 LEU A CA 1
ATOM 821 C C . LEU A 1 106 ? 0.094 1.621 -6.067 1.00 92.88 106 LEU A C 1
ATOM 823 O O . LEU A 1 106 ? -0.131 1.655 -4.855 1.00 92.88 106 LEU A O 1
ATOM 827 N N . ILE A 1 107 ? 0.827 2.550 -6.692 1.00 94.81 107 ILE A N 1
ATOM 828 C CA . ILE A 1 107 ? 1.451 3.705 -6.026 1.00 94.81 107 ILE A CA 1
ATOM 829 C C . ILE A 1 107 ? 0.380 4.526 -5.302 1.00 94.81 107 ILE A C 1
ATOM 831 O O . ILE A 1 107 ? 0.523 4.817 -4.109 1.00 94.81 107 ILE A O 1
ATOM 835 N N . LEU A 1 108 ? -0.711 4.857 -6.001 1.00 96.69 108 LEU A N 1
ATOM 836 C CA . LEU A 1 108 ? -1.817 5.630 -5.448 1.00 96.69 108 LEU A CA 1
ATOM 837 C C . LEU A 1 108 ? -2.510 4.881 -4.310 1.00 96.69 108 LEU A C 1
ATOM 839 O O . LEU A 1 108 ? -2.791 5.483 -3.279 1.00 96.69 108 LEU A O 1
ATOM 843 N N . SER A 1 109 ? -2.750 3.578 -4.451 1.00 97.00 109 SER A N 1
ATOM 844 C CA . SER A 1 109 ? -3.423 2.790 -3.414 1.00 97.00 109 SER A CA 1
ATOM 845 C C . SER A 1 109 ? -2.621 2.765 -2.113 1.00 97.00 109 SER A C 1
ATOM 847 O O . 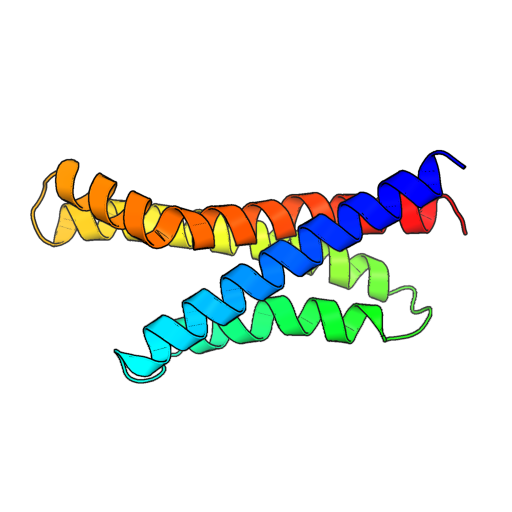SER A 1 109 ? -3.180 3.021 -1.049 1.00 97.00 109 SER A O 1
ATOM 849 N N . PHE A 1 110 ? -1.300 2.566 -2.173 1.00 97.31 110 PHE A N 1
ATOM 850 C CA . PHE A 1 110 ? -0.455 2.661 -0.978 1.00 97.31 110 PHE A CA 1
ATOM 851 C C . PHE A 1 110 ? -0.401 4.077 -0.395 1.00 97.31 110 PHE A C 1
ATOM 853 O O . PHE A 1 110 ? -0.405 4.238 0.827 1.00 97.31 110 PHE A O 1
ATOM 860 N N . LEU A 1 111 ? -0.415 5.114 -1.236 1.00 97.50 111 LEU A N 1
ATOM 861 C CA . LEU A 1 111 ? -0.484 6.498 -0.765 1.00 97.50 111 LEU A CA 1
ATOM 862 C C . LEU A 1 111 ? -1.810 6.779 -0.038 1.00 97.50 111 LEU A C 1
ATOM 864 O O . LEU A 1 111 ? -1.819 7.375 1.040 1.00 97.50 111 LEU A O 1
ATOM 868 N N . LEU A 1 112 ? -2.929 6.305 -0.593 1.00 97.69 112 LEU A N 1
ATOM 869 C CA . LEU A 1 112 ? -4.245 6.396 0.034 1.00 97.69 112 LEU A CA 1
ATOM 870 C C . LEU A 1 112 ? -4.262 5.646 1.367 1.00 97.69 112 LEU A C 1
ATOM 872 O O . LEU A 1 112 ? -4.723 6.205 2.361 1.00 97.69 112 LEU A O 1
ATOM 876 N N . LEU A 1 113 ? -3.696 4.438 1.433 1.00 97.44 113 LEU A N 1
ATOM 877 C CA . LEU A 1 113 ? -3.558 3.724 2.701 1.00 97.44 113 LEU A CA 1
ATOM 878 C C . LEU A 1 113 ? -2.738 4.529 3.712 1.00 97.44 113 LEU A C 1
ATOM 880 O O . LEU A 1 113 ? -3.177 4.678 4.847 1.00 97.44 113 LEU A O 1
ATOM 884 N N . SER A 1 114 ? -1.608 5.115 3.316 1.00 97.56 114 SER A N 1
ATOM 885 C CA . SER A 1 114 ? -0.796 5.956 4.205 1.00 97.56 114 SER A CA 1
ATOM 886 C C . SER A 1 114 ? -1.601 7.107 4.822 1.00 97.56 114 SER A C 1
ATOM 888 O O . SER A 1 114 ? -1.594 7.311 6.036 1.00 97.56 114 SER A O 1
ATOM 890 N N . ILE A 1 115 ? -2.370 7.826 4.006 1.00 96.75 115 ILE A N 1
ATOM 891 C CA . ILE A 1 115 ? -3.113 9.007 4.456 1.00 96.75 115 ILE A CA 1
ATOM 892 C C . ILE A 1 115 ? -4.350 8.611 5.266 1.00 96.75 115 ILE A C 1
ATOM 894 O O . ILE A 1 115 ? -4.579 9.121 6.368 1.00 96.75 115 ILE A O 1
ATOM 898 N N . PHE A 1 116 ? -5.181 7.728 4.716 1.00 96.06 116 PHE A N 1
ATOM 899 C CA . PHE A 1 116 ? -6.512 7.469 5.254 1.00 96.06 116 PHE A CA 1
ATOM 900 C C . PHE A 1 116 ? -6.487 6.521 6.447 1.00 96.06 116 PHE A C 1
ATOM 902 O O . PHE A 1 116 ? -7.270 6.727 7.371 1.00 96.06 116 PHE A O 1
ATOM 909 N N . VAL A 1 117 ? -5.537 5.582 6.522 1.00 94.75 117 VAL A N 1
ATOM 910 C CA . VAL A 1 117 ? -5.337 4.768 7.734 1.00 94.75 117 VAL A CA 1
ATOM 911 C C . VAL A 1 117 ? -4.918 5.649 8.912 1.00 94.75 117 VAL A C 1
ATOM 913 O O . VAL A 1 117 ? -5.464 5.510 10.010 1.00 94.75 117 VAL A O 1
ATOM 916 N N . TYR A 1 118 ? -4.009 6.605 8.685 1.00 93.75 118 TYR A N 1
ATOM 917 C CA . TYR A 1 118 ? -3.608 7.565 9.712 1.00 93.75 118 TYR A CA 1
ATOM 918 C C . TYR A 1 118 ? -4.784 8.444 10.154 1.00 93.75 118 TYR A C 1
ATOM 920 O O . TYR A 1 118 ? -5.059 8.545 11.352 1.00 93.75 118 TYR A O 1
ATOM 928 N N . LYS A 1 119 ? -5.506 9.046 9.195 1.00 91.50 119 LYS A N 1
ATOM 929 C CA . LYS A 1 119 ? -6.671 9.897 9.485 1.00 91.50 119 LYS A CA 1
ATOM 930 C C . LYS A 1 119 ? -7.748 9.126 10.240 1.00 91.50 119 LYS A C 1
ATOM 932 O O . LYS A 1 119 ? -8.139 9.560 11.318 1.00 91.50 119 LYS A O 1
ATOM 937 N N . ARG A 1 120 ? -8.167 7.958 9.751 1.00 90.00 120 ARG A N 1
ATOM 938 C CA . ARG A 1 120 ? -9.183 7.114 10.399 1.00 90.00 120 ARG A CA 1
ATOM 939 C C . ARG A 1 120 ? -8.803 6.775 11.841 1.00 90.00 120 ARG A C 1
ATOM 941 O O . ARG A 1 120 ? -9.640 6.884 12.729 1.00 90.00 120 ARG A O 1
ATOM 948 N N . ASN A 1 121 ? -7.535 6.448 12.099 1.00 88.56 121 ASN A N 1
ATOM 949 C CA . ASN A 1 121 ? -7.045 6.181 13.455 1.00 88.56 121 ASN A CA 1
ATOM 950 C C . ASN A 1 121 ? -7.056 7.418 14.375 1.00 88.56 121 ASN A C 1
ATOM 952 O O . ASN A 1 121 ? -7.138 7.266 15.591 1.00 88.56 121 ASN A O 1
ATOM 956 N N . GLN A 1 122 ? -6.917 8.633 13.840 1.00 85.06 122 GLN A N 1
ATOM 957 C CA . GLN A 1 122 ? -7.032 9.854 14.646 1.00 85.06 122 GLN A CA 1
ATOM 958 C C . GLN A 1 122 ? -8.488 10.142 15.028 1.00 85.06 122 GLN A C 1
ATOM 960 O O . GLN A 1 122 ? -8.737 10.513 16.168 1.00 85.06 122 GLN A O 1
ATOM 965 N N . TYR A 1 123 ? -9.443 9.912 14.121 1.00 77.50 123 TYR A N 1
ATOM 966 C CA . TYR A 1 123 ? -10.870 10.115 14.405 1.00 77.50 123 TYR A CA 1
ATOM 967 C C . TYR A 1 123 ? -11.431 9.094 15.402 1.00 77.50 123 TYR A C 1
ATOM 969 O O . TYR A 1 123 ? -12.166 9.477 16.301 1.00 77.50 123 TYR A O 1
ATOM 977 N N . GLU A 1 124 ? -11.003 7.831 15.334 1.00 70.38 124 GLU A N 1
ATOM 978 C CA . GLU A 1 124 ? -11.415 6.791 16.296 1.00 70.38 124 GLU A CA 1
ATOM 979 C C . GLU A 1 124 ? -11.004 7.114 17.748 1.00 70.38 124 GLU A C 1
ATOM 981 O O . GLU A 1 124 ? -11.613 6.613 18.684 1.00 70.38 124 GLU A O 1
ATOM 986 N N . LYS A 1 125 ? -9.997 7.975 17.959 1.00 64.06 125 LYS A N 1
ATOM 987 C CA . LYS A 1 125 ? -9.609 8.447 19.301 1.00 64.06 125 LYS A CA 1
ATOM 988 C C . LYS A 1 125 ? -10.460 9.587 19.843 1.00 64.06 125 LYS A C 1
ATOM 990 O O . LYS A 1 125 ? -10.375 9.854 21.031 1.00 64.06 125 LYS A O 1
ATOM 995 N N . ILE A 1 126 ? -11.163 10.310 18.977 1.00 56.81 126 ILE A N 1
ATOM 996 C CA . ILE A 1 126 ? -11.970 11.472 19.371 1.00 56.81 126 ILE A CA 1
ATOM 997 C C . ILE A 1 126 ? -13.338 11.009 19.895 1.00 56.81 126 ILE A C 1
ATOM 999 O O . ILE A 1 126 ? -13.942 11.705 20.702 1.00 56.81 126 ILE A O 1
ATOM 1003 N N . ASP A 1 127 ? -13.793 9.828 19.466 1.00 47.00 127 ASP A N 1
ATOM 1004 C CA . ASP A 1 127 ? -15.088 9.246 19.837 1.00 47.00 127 ASP A CA 1
ATOM 1005 C C . ASP A 1 127 ? -15.000 8.236 21.020 1.00 47.00 127 ASP A C 1
ATOM 1007 O O . ASP A 1 127 ? -15.993 7.578 21.331 1.00 47.00 127 ASP A O 1
ATOM 1011 N N . LEU A 1 128 ? -13.831 8.106 21.675 1.00 48.19 128 LEU A N 1
ATOM 1012 C CA . LEU A 1 128 ? -13.572 7.300 22.889 1.00 48.19 128 LEU A CA 1
ATOM 1013 C C . LEU A 1 128 ? -13.357 8.205 24.108 1.00 48.19 128 LEU A C 1
ATOM 1015 O O . LEU A 1 128 ? -13.848 7.830 25.195 1.00 48.19 128 LEU A O 1
#

Organism: Clostridium botulinum (NCBI:txid1491)

Secondary structure (DSSP, 8-state):
-HHHHH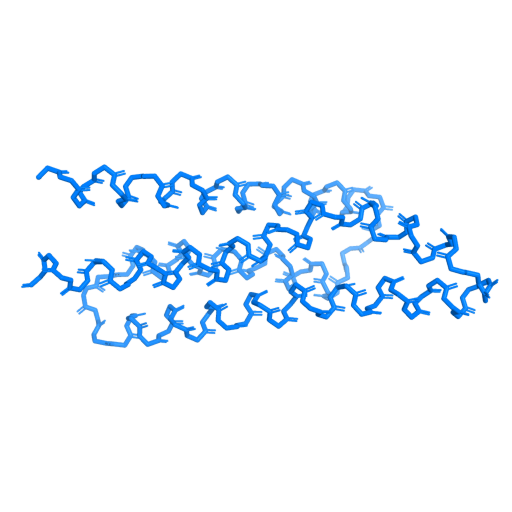HHHHHHHHHHHHHHHHHHHHHHHHHS---HHHHHHHHHHHHHHHHHHS-S-HHHHHHHHHHHHHHHHHHHHHHHHHHHHHHHHHS-HHHHHHHHHHHHHHHHHHHHHHHHHHHHHHHTTT--

Radius of gyration: 16.46 Å; chains: 1; bounding box: 42×30×46 Å

Foldseek 3Di:
DVLVVLLVVLVVLLVVLLVLLQVVLVVVVVVDPDDPLSVCSNVLSVVLVVLVPDPDDPCSLVVLLVSLVVLLVNLVVQLVCLQVVQCVPPNDVVSSVVSCVSCVSNSVSSNSSSPSSNVSSVSVVVVD

pLDDT: mean 86.08, std 10.55, range [47.0, 97.69]